Protein AF-A0A920LTJ8-F1 (afdb_monomer)

pLDDT: mean 84.2, std 13.92, range [42.88, 98.25]

Mean predicted aligned error: 10.74 Å

Structure (mmCIF, N/CA/C/O backbone):
data_AF-A0A920LTJ8-F1
#
_entry.id   AF-A0A920LTJ8-F1
#
loop_
_atom_site.group_PDB
_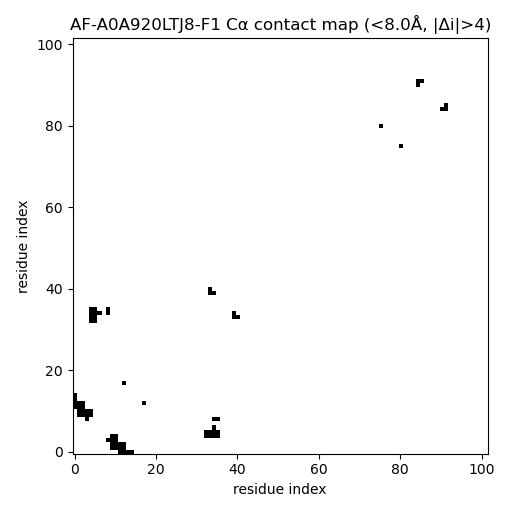atom_site.id
_atom_site.type_symbol
_atom_site.label_atom_id
_atom_site.label_alt_id
_atom_site.label_comp_id
_atom_site.label_asym_id
_atom_site.label_entity_id
_atom_site.label_seq_id
_atom_site.pdbx_PDB_ins_code
_atom_site.Cartn_x
_atom_site.Cartn_y
_atom_site.Cartn_z
_atom_site.occupancy
_atom_site.B_iso_or_equiv
_atom_site.auth_seq_id
_atom_site.auth_comp_id
_atom_site.auth_asym_id
_atom_site.auth_atom_id
_atom_site.pdbx_PDB_model_num
ATOM 1 N N . MET A 1 1 ? -27.591 -1.344 10.767 1.00 86.25 1 MET A N 1
ATOM 2 C CA . MET A 1 1 ? -26.655 -2.462 11.063 1.00 86.25 1 MET A CA 1
ATOM 3 C C . MET A 1 1 ? -25.863 -2.144 12.335 1.00 86.25 1 MET A C 1
ATOM 5 O O . MET A 1 1 ? -25.696 -0.961 12.613 1.00 86.25 1 MET A O 1
ATOM 9 N N . ARG A 1 2 ? -25.408 -3.133 13.130 1.00 89.19 2 ARG A N 1
ATOM 10 C CA . ARG A 1 2 ? -24.63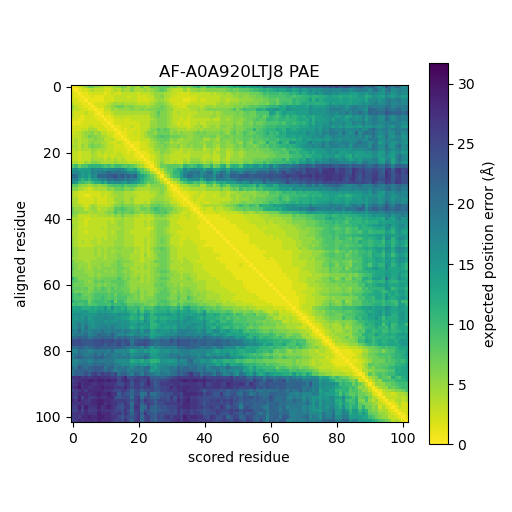5 -2.884 14.374 1.00 89.19 2 ARG A CA 1
ATOM 11 C C . ARG A 1 2 ? -23.248 -3.532 14.346 1.00 89.19 2 ARG A C 1
ATOM 13 O O . ARG A 1 2 ? -23.132 -4.675 13.915 1.00 89.19 2 ARG A O 1
ATOM 20 N N . LEU A 1 3 ? -22.243 -2.824 14.858 1.00 90.69 3 LEU A N 1
ATOM 21 C CA . LEU A 1 3 ? -20.872 -3.301 15.069 1.00 90.69 3 LEU A CA 1
ATOM 22 C C . LEU A 1 3 ? -20.529 -3.293 16.561 1.00 90.69 3 LEU A C 1
ATOM 24 O O . LEU A 1 3 ? -21.020 -2.437 17.300 1.00 90.69 3 LEU A O 1
ATOM 28 N N . ILE A 1 4 ? -19.682 -4.230 16.986 1.00 91.69 4 ILE A N 1
ATOM 29 C CA . ILE A 1 4 ? -19.188 -4.345 18.364 1.00 91.69 4 ILE A CA 1
ATOM 30 C C . ILE A 1 4 ? -17.670 -4.153 18.342 1.00 91.69 4 ILE A C 1
ATOM 32 O O . ILE A 1 4 ? -16.973 -4.818 17.579 1.00 91.69 4 ILE A O 1
ATOM 36 N N . TYR A 1 5 ? -17.182 -3.235 19.169 1.00 92.62 5 TYR A N 1
ATOM 37 C CA . TYR A 1 5 ? -15.765 -2.917 19.337 1.00 92.62 5 TYR A CA 1
ATOM 38 C C . TYR A 1 5 ? -15.216 -3.549 20.625 1.00 92.62 5 TYR A C 1
ATOM 40 O O . TYR A 1 5 ? -15.964 -4.088 21.449 1.00 92.62 5 TYR A O 1
ATOM 48 N N . ALA A 1 6 ? -13.896 -3.479 20.818 1.00 91.44 6 ALA A N 1
ATOM 49 C CA . ALA A 1 6 ? -13.273 -3.926 22.061 1.00 91.44 6 ALA A CA 1
ATOM 50 C C . ALA A 1 6 ? -13.868 -3.195 23.274 1.00 91.44 6 ALA A C 1
ATOM 52 O O . ALA A 1 6 ? -14.039 -1.978 23.248 1.00 91.44 6 ALA A O 1
ATOM 53 N N . GLY A 1 7 ? -14.167 -3.938 24.342 1.00 89.25 7 GLY A N 1
ATOM 54 C CA . GLY A 1 7 ? -14.829 -3.402 25.538 1.00 89.25 7 GLY A CA 1
ATOM 55 C C . GLY A 1 7 ? -16.362 -3.395 25.478 1.00 89.25 7 GLY A C 1
ATOM 56 O O . GLY A 1 7 ? -16.990 -2.971 26.440 1.00 89.25 7 GLY A O 1
ATOM 57 N N . GLY A 1 8 ? -16.970 -3.896 24.394 1.00 91.31 8 GLY A N 1
ATOM 58 C CA . GLY A 1 8 ? -18.429 -4.014 24.265 1.00 91.31 8 GLY A CA 1
ATOM 59 C C . GLY A 1 8 ? -19.123 -2.762 23.718 1.00 91.31 8 GLY A C 1
ATOM 60 O O . GLY A 1 8 ? -20.356 -2.726 23.654 1.00 91.31 8 GLY A O 1
ATOM 61 N N . ASP A 1 9 ? -18.348 -1.762 23.291 1.00 92.88 9 ASP A N 1
ATOM 62 C CA . ASP A 1 9 ? -18.856 -0.549 22.655 1.00 92.88 9 ASP A CA 1
ATOM 63 C C . ASP A 1 9 ? -19.605 -0.897 21.361 1.00 92.88 9 ASP A C 1
ATOM 65 O O . ASP A 1 9 ? -19.181 -1.753 20.578 1.00 92.88 9 ASP A O 1
ATOM 69 N N . ARG A 1 10 ? -20.736 -0.226 21.129 1.00 93.38 10 ARG A N 1
ATOM 70 C CA . ARG A 1 10 ? -21.630 -0.497 19.997 1.00 93.38 10 ARG A CA 1
ATOM 71 C C . ARG A 1 10 ? -21.711 0.711 19.075 1.00 93.38 10 ARG A C 1
ATOM 73 O O . ARG A 1 10 ? -21.991 1.814 19.533 1.00 93.38 10 ARG A O 1
ATOM 80 N N . LEU A 1 11 ? -21.533 0.480 17.776 1.00 91.38 11 LEU A N 1
ATOM 81 C CA . LEU A 1 11 ? -21.707 1.491 16.732 1.00 91.38 11 LEU A CA 1
ATOM 82 C C . LEU A 1 11 ? -22.839 1.077 15.791 1.00 91.38 11 LEU A C 1
ATOM 84 O O . LEU A 1 11 ? -22.851 -0.043 15.273 1.00 91.38 11 LEU A O 1
ATOM 88 N N . TYR A 1 12 ? -23.778 1.989 15.557 1.00 92.00 12 TYR A N 1
ATOM 89 C CA . TYR A 1 12 ? -24.866 1.800 14.604 1.00 92.00 12 TYR A CA 1
ATOM 90 C C . TYR A 1 12 ? -24.524 2.508 13.301 1.00 92.00 12 TYR A C 1
ATOM 92 O O . TYR A 1 12 ? -24.225 3.699 13.301 1.00 92.00 12 TYR A O 1
ATOM 100 N N . ILE A 1 13 ? -24.556 1.758 12.200 1.00 91.00 13 ILE A N 1
ATOM 101 C CA . ILE A 1 13 ? -24.276 2.275 10.860 1.00 91.00 13 ILE A CA 1
ATOM 102 C C . ILE A 1 13 ? -25.576 2.229 10.037 1.00 91.00 13 ILE A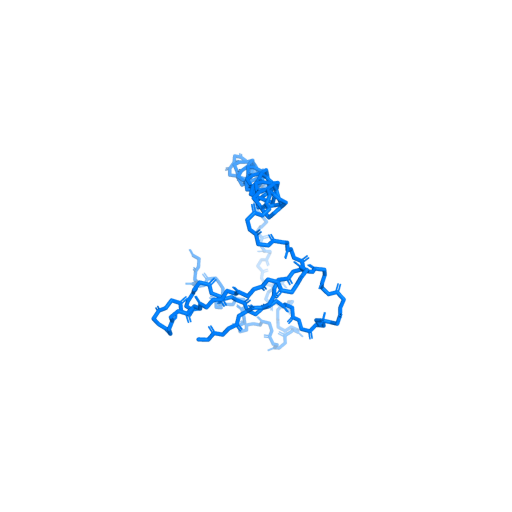 C 1
ATOM 104 O O . ILE A 1 13 ? -26.212 1.158 9.989 1.00 91.00 13 ILE A O 1
ATOM 108 N N . PRO A 1 14 ? -25.988 3.366 9.437 1.00 93.69 14 PRO A N 1
ATOM 109 C CA . PRO A 1 14 ? -27.086 3.429 8.472 1.00 93.69 14 PRO A CA 1
ATOM 110 C C . PRO A 1 14 ? -26.806 2.548 7.250 1.00 93.69 14 PRO A C 1
ATOM 112 O O . PRO A 1 14 ? -25.648 2.335 6.892 1.00 93.69 14 PRO A O 1
ATOM 115 N N . VAL A 1 15 ? -27.846 2.005 6.617 1.00 91.12 15 VAL A N 1
ATOM 116 C CA . VAL A 1 15 ? -27.672 1.074 5.484 1.00 91.12 15 VAL A CA 1
ATOM 117 C C . VAL A 1 15 ? -27.041 1.782 4.284 1.00 91.12 15 VAL A C 1
ATOM 119 O O . VAL A 1 15 ? -26.264 1.183 3.551 1.00 91.12 15 VAL A O 1
ATOM 122 N N . GLU A 1 16 ? -27.292 3.079 4.154 1.00 93.38 16 GLU A N 1
ATOM 123 C CA . GLU A 1 16 ? -26.765 3.950 3.107 1.00 93.38 16 GLU A CA 1
ATOM 124 C C . GLU A 1 16 ? -25.234 4.090 3.185 1.00 93.38 16 GLU A C 1
ATOM 126 O O . GLU A 1 16 ? -24.589 4.406 2.192 1.00 93.38 16 GLU A O 1
ATOM 131 N N . ASN A 1 17 ? -24.635 3.805 4.348 1.00 90.69 17 ASN A N 1
ATOM 132 C CA . ASN A 1 17 ? -23.195 3.926 4.593 1.00 90.69 17 ASN A CA 1
ATOM 133 C C . ASN A 1 17 ? -22.473 2.566 4.586 1.00 90.69 17 ASN A C 1
ATOM 135 O O . ASN A 1 17 ? -21.350 2.458 5.089 1.00 90.69 17 ASN A O 1
ATOM 139 N N . ILE A 1 18 ? -23.107 1.513 4.062 1.00 88.38 18 ILE A N 1
ATOM 140 C CA . ILE A 1 18 ? -22.547 0.155 4.069 1.00 88.38 18 ILE A CA 1
ATOM 141 C C . ILE A 1 18 ? -21.233 0.046 3.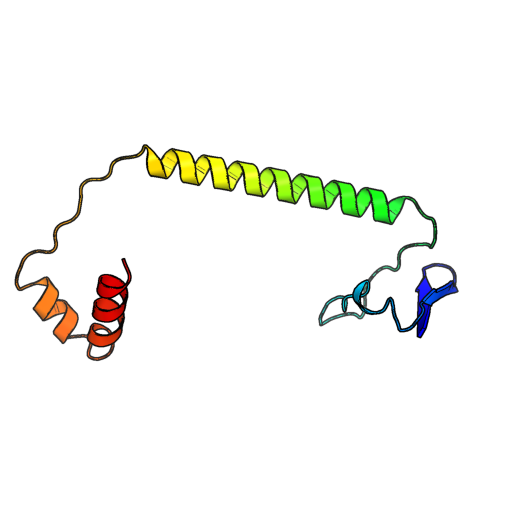283 1.00 88.38 18 ILE A C 1
ATOM 143 O O . ILE A 1 18 ? -20.370 -0.750 3.651 1.00 88.38 18 ILE A O 1
ATOM 147 N N . ASP A 1 19 ? -21.032 0.910 2.288 1.00 90.75 19 ASP A N 1
ATOM 148 C CA . ASP A 1 19 ? -19.838 0.949 1.432 1.00 90.75 19 ASP A CA 1
ATOM 149 C C . ASP A 1 19 ? -18.548 1.303 2.193 1.00 90.75 19 ASP A C 1
ATOM 151 O O . ASP A 1 19 ? -17.441 1.053 1.719 1.00 90.75 19 ASP A O 1
ATOM 155 N N . LEU A 1 20 ? -18.665 1.857 3.406 1.00 87.94 20 LEU A N 1
ATOM 156 C CA . LEU A 1 20 ? -17.523 2.120 4.288 1.00 87.94 20 LEU A CA 1
ATOM 157 C C . LEU A 1 20 ? -16.958 0.844 4.926 1.00 87.94 20 LEU A C 1
ATOM 159 O O . LEU A 1 20 ? -15.911 0.887 5.579 1.00 87.94 20 LEU A O 1
ATOM 163 N N . LEU A 1 21 ? -17.664 -0.277 4.791 1.00 89.44 21 LEU A N 1
ATOM 164 C CA . LEU A 1 21 ? -17.317 -1.539 5.414 1.00 89.44 21 LEU A CA 1
ATOM 165 C C . LEU A 1 21 ? -16.730 -2.492 4.386 1.00 89.44 21 LEU A C 1
ATOM 167 O O . LEU A 1 21 ? -17.198 -2.640 3.264 1.00 89.44 21 LEU A O 1
ATOM 171 N N . SER A 1 22 ? -15.685 -3.189 4.802 1.00 89.31 22 SER A N 1
ATOM 172 C CA . SER A 1 22 ? -15.070 -4.247 4.015 1.00 89.31 22 SER A CA 1
ATOM 173 C C . SER A 1 22 ? -14.872 -5.457 4.908 1.00 89.31 22 SER A C 1
ATOM 175 O O . SER A 1 22 ? -14.484 -5.328 6.072 1.00 89.31 22 SER A O 1
ATOM 177 N N . LYS A 1 23 ? -15.160 -6.645 4.372 1.00 87.56 23 LYS A N 1
ATOM 178 C CA . LYS A 1 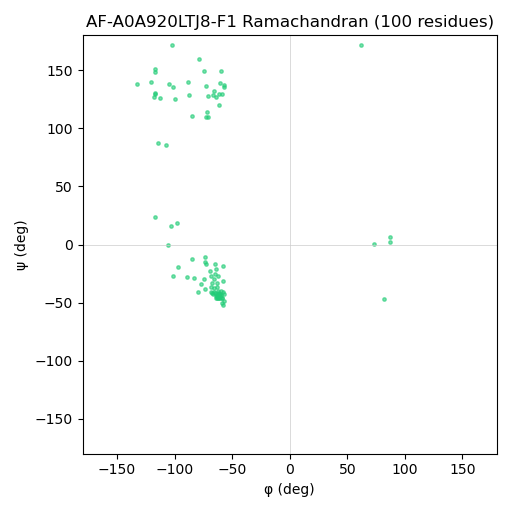23 ? -14.997 -7.894 5.115 1.00 87.56 23 LYS A CA 1
ATOM 179 C C . LYS A 1 23 ? -13.518 -8.103 5.449 1.00 87.56 23 LYS A C 1
ATOM 181 O O . LYS A 1 23 ? -12.666 -8.085 4.564 1.00 87.56 23 LYS A O 1
ATOM 186 N N . TYR A 1 24 ? -13.228 -8.326 6.727 1.00 85.88 24 TYR A N 1
ATOM 187 C CA . TYR A 1 24 ? -11.877 -8.603 7.199 1.00 85.88 24 TYR A CA 1
ATOM 188 C C . TYR A 1 24 ? -11.542 -10.096 7.063 1.00 85.88 24 TYR A C 1
ATOM 190 O O . TYR A 1 24 ? -12.092 -10.909 7.800 1.00 85.88 24 TYR A O 1
ATOM 198 N N . GLY A 1 25 ? -10.631 -10.440 6.142 1.00 81.00 25 GLY A N 1
ATOM 199 C CA . GLY A 1 25 ? -10.021 -11.774 6.007 1.00 81.00 25 GLY A CA 1
ATOM 200 C C . GLY A 1 25 ? -10.975 -12.945 5.697 1.00 81.00 25 GLY A C 1
ATOM 201 O O . GLY A 1 25 ? -12.199 -12.815 5.701 1.00 81.00 25 GLY A O 1
ATOM 202 N N . GLN A 1 26 ? -10.401 -14.121 5.405 1.00 67.38 26 GLN A N 1
ATOM 203 C CA . GLN A 1 26 ? -11.145 -15.391 5.284 1.00 67.38 26 GLN A CA 1
ATOM 204 C C . GLN A 1 26 ? -11.013 -16.289 6.533 1.00 67.38 26 GLN A C 1
ATOM 206 O O . GLN A 1 26 ? -11.946 -17.023 6.840 1.00 67.38 26 GLN A O 1
ATOM 211 N N . GLN A 1 27 ? -9.915 -16.186 7.295 1.00 61.41 27 GLN A N 1
ATOM 212 C CA . GLN A 1 27 ? -9.704 -16.855 8.589 1.00 61.41 27 GLN A CA 1
ATOM 213 C C . GLN A 1 27 ? -9.800 -15.816 9.711 1.00 61.41 27 GLN A C 1
ATOM 215 O O . GLN A 1 27 ? -8.816 -15.193 10.095 1.00 61.41 27 GLN A O 1
ATOM 220 N N . ALA A 1 28 ? -11.021 -15.546 10.164 1.00 59.22 28 ALA A N 1
ATOM 221 C CA . ALA A 1 28 ? -11.332 -14.398 11.017 1.00 59.22 28 ALA A CA 1
ATOM 222 C C . ALA A 1 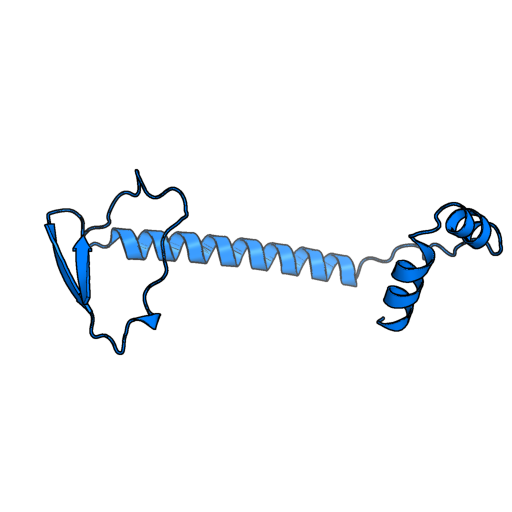28 ? -11.401 -14.718 12.525 1.00 59.22 28 ALA A C 1
ATOM 224 O O . ALA A 1 28 ? -12.001 -13.945 13.266 1.00 59.22 28 ALA A O 1
ATOM 225 N N . SER A 1 29 ? -10.844 -15.841 12.997 1.00 63.25 29 SER A N 1
ATOM 226 C CA . SER A 1 29 ? -11.043 -16.265 14.395 1.00 63.25 29 SER A CA 1
ATOM 227 C C . SER A 1 29 ? -10.256 -15.443 15.424 1.00 63.25 29 SER A C 1
ATOM 229 O O . SER A 1 29 ? -10.770 -15.247 16.518 1.00 63.25 29 SER A O 1
ATOM 231 N N . ASP A 1 30 ? -9.089 -14.888 15.069 1.00 68.81 30 ASP A N 1
ATOM 232 C CA . ASP A 1 30 ? -8.183 -14.219 16.031 1.00 68.81 30 ASP A CA 1
ATOM 233 C C . ASP A 1 30 ? -7.972 -12.715 15.769 1.00 68.81 30 ASP A C 1
ATOM 235 O O . ASP A 1 30 ? -6.962 -12.121 16.154 1.00 68.81 30 ASP A O 1
ATOM 239 N N . ALA A 1 31 ? -8.914 -12.054 15.092 1.00 77.75 31 ALA A N 1
ATOM 240 C CA . ALA A 1 31 ? -8.798 -10.623 14.825 1.00 77.75 31 ALA A CA 1
ATOM 241 C C . ALA A 1 31 ? -8.998 -9.801 16.113 1.00 77.75 31 ALA A C 1
ATOM 243 O O . ALA A 1 31 ? -10.111 -9.681 16.625 1.00 77.75 31 ALA A O 1
ATOM 244 N N . ALA A 1 32 ? -7.925 -9.187 16.616 1.00 84.00 32 ALA A N 1
ATOM 245 C CA . ALA A 1 32 ? -8.010 -8.248 17.731 1.00 84.00 32 ALA A CA 1
ATOM 246 C C . ALA A 1 32 ? -8.885 -7.037 17.357 1.00 84.00 32 ALA A C 1
ATOM 248 O O . ALA A 1 32 ? -8.579 -6.299 16.415 1.00 84.00 32 ALA A O 1
ATOM 249 N N . LEU A 1 33 ? -9.966 -6.829 18.112 1.00 88.69 33 LEU A N 1
ATOM 250 C CA . LEU A 1 33 ? -10.862 -5.690 17.929 1.00 88.69 33 LEU A CA 1
ATOM 251 C C . LEU A 1 33 ? -10.191 -4.400 18.420 1.00 88.69 33 LEU A C 1
ATOM 253 O O . LEU A 1 33 ? -9.590 -4.365 19.492 1.00 88.69 33 LEU A O 1
ATOM 257 N N . ASP A 1 34 ? -10.322 -3.324 17.647 1.00 89.62 34 ASP A N 1
ATOM 258 C CA . ASP A 1 34 ? -9.918 -1.986 18.082 1.00 89.62 34 ASP A CA 1
ATOM 259 C C . ASP A 1 34 ? -11.001 -1.381 19.013 1.00 89.62 34 ASP A C 1
ATOM 261 O O . ASP A 1 34 ? -12.158 -1.815 19.017 1.00 89.62 34 ASP A O 1
ATOM 265 N N . ARG A 1 35 ? -10.637 -0.381 19.829 1.00 91.38 35 ARG A N 1
ATOM 266 C CA . ARG A 1 35 ? -11.567 0.345 20.719 1.00 91.38 35 ARG A CA 1
ATOM 267 C C . ARG A 1 35 ? -12.195 1.538 19.996 1.00 91.38 35 ARG A C 1
ATOM 269 O O . ARG A 1 35 ? -11.497 2.260 19.279 1.00 91.38 35 ARG A O 1
ATOM 276 N N . LEU A 1 36 ? -13.488 1.781 20.214 1.00 91.38 36 LEU A N 1
ATOM 277 C CA . LEU A 1 36 ? -14.182 2.919 19.610 1.00 91.38 36 LEU A CA 1
ATOM 278 C C . LEU A 1 36 ? -13.616 4.244 20.155 1.00 91.38 36 LEU A C 1
ATOM 280 O O . LEU A 1 36 ? -13.414 4.397 21.357 1.00 91.38 36 LEU A O 1
ATOM 284 N N . GLY A 1 37 ? -13.304 5.189 19.263 1.00 87.75 37 GLY A N 1
ATOM 285 C CA . GLY A 1 37 ? -12.687 6.474 19.628 1.00 87.75 37 GLY A CA 1
ATOM 286 C C . GLY A 1 37 ? -11.203 6.402 20.021 1.00 87.75 37 GLY A C 1
ATOM 287 O O . GLY A 1 37 ? -10.604 7.429 20.326 1.00 87.75 37 GLY A O 1
ATOM 288 N N . GLY A 1 38 ? -10.580 5.218 19.996 1.00 86.94 38 GLY A N 1
ATOM 289 C CA . GLY A 1 38 ? -9.157 5.062 20.292 1.00 86.94 38 GLY A CA 1
ATOM 290 C C . GLY A 1 38 ? -8.241 5.557 19.164 1.00 86.94 38 GLY A C 1
ATOM 291 O O . GLY A 1 38 ? -8.553 5.443 17.979 1.00 86.94 38 GLY A O 1
ATOM 292 N N . ALA A 1 39 ? -7.046 6.036 19.523 1.00 91.88 39 ALA A N 1
ATOM 293 C CA . ALA A 1 39 ? -6.038 6.490 18.555 1.00 91.88 39 ALA A CA 1
ATOM 294 C C . ALA A 1 39 ? -5.332 5.342 17.801 1.00 91.88 39 ALA A C 1
ATOM 296 O O . ALA A 1 39 ? -4.701 5.572 16.766 1.00 91.88 39 ALA A O 1
ATOM 297 N N . ALA A 1 40 ? -5.448 4.100 18.291 1.00 90.06 40 ALA A N 1
ATOM 298 C CA . ALA A 1 40 ? -4.740 2.934 17.758 1.00 90.06 40 ALA A CA 1
ATOM 299 C C . ALA A 1 40 ? -5.024 2.688 16.267 1.00 90.06 40 ALA A C 1
ATOM 301 O O . ALA A 1 40 ? -4.098 2.448 15.489 1.00 90.06 40 ALA A O 1
ATOM 302 N N . TRP A 1 41 ? -6.286 2.816 15.845 1.00 90.25 41 TRP A N 1
ATOM 303 C CA . TRP A 1 41 ? -6.673 2.644 14.444 1.00 90.25 41 TRP A CA 1
ATOM 304 C C . TRP A 1 41 ? -6.048 3.708 13.536 1.00 90.25 41 TRP A C 1
ATOM 306 O O . TRP A 1 41 ? -5.501 3.382 12.481 1.00 90.25 41 TRP A O 1
ATOM 316 N N . GLN A 1 42 ? -6.066 4.974 13.961 1.00 91.56 42 GLN A N 1
ATOM 317 C CA . GLN A 1 42 ? -5.492 6.070 13.178 1.00 91.56 42 GLN A CA 1
ATOM 318 C C . GLN A 1 42 ? -3.975 5.918 13.039 1.00 91.56 42 GLN A C 1
ATOM 320 O O . GLN A 1 42 ? -3.444 6.057 11.937 1.00 91.56 42 GLN A O 1
ATOM 325 N N . ALA A 1 43 ? -3.284 5.533 14.116 1.00 94.00 43 ALA A N 1
ATOM 326 C CA . ALA A 1 43 ? -1.854 5.239 14.078 1.00 94.00 43 ALA A CA 1
ATOM 327 C C . ALA A 1 43 ? -1.531 4.052 13.149 1.00 94.00 43 ALA A C 1
ATOM 329 O O . ALA A 1 43 ? -0.623 4.136 12.316 1.00 94.00 43 ALA A O 1
ATOM 330 N N . LYS A 1 44 ? -2.310 2.962 13.227 1.00 92.00 44 LYS A N 1
ATOM 331 C CA . LYS A 1 44 ? -2.180 1.784 12.351 1.00 92.00 44 LYS A CA 1
ATOM 332 C C . LYS A 1 44 ? -2.362 2.172 10.878 1.00 92.00 44 LYS A C 1
ATOM 334 O O . LYS A 1 44 ? -1.530 1.803 10.047 1.00 92.00 44 LYS A O 1
ATOM 339 N N . LYS A 1 45 ? -3.391 2.969 10.568 1.00 92.94 45 LYS A N 1
ATOM 340 C CA . LYS A 1 45 ? -3.675 3.489 9.222 1.00 92.94 45 LYS A CA 1
ATOM 341 C C . LYS A 1 45 ? -2.543 4.376 8.702 1.00 92.94 45 LYS A C 1
ATOM 343 O O . LYS A 1 45 ? -2.100 4.183 7.572 1.00 92.94 45 LYS A O 1
ATOM 348 N N . ALA A 1 46 ? -2.044 5.303 9.520 1.00 96.69 46 ALA A N 1
ATOM 349 C CA . ALA A 1 46 ? -0.938 6.187 9.154 1.00 96.69 46 ALA A CA 1
ATOM 350 C C . ALA A 1 46 ? 0.340 5.397 8.834 1.00 96.69 46 ALA A C 1
ATOM 352 O O . ALA A 1 46 ? 0.944 5.606 7.782 1.00 96.69 46 ALA A O 1
ATOM 353 N N . ARG A 1 47 ? 0.695 4.422 9.682 1.00 96.94 47 ARG A N 1
ATOM 354 C CA . ARG A 1 47 ? 1.857 3.548 9.471 1.00 96.94 47 ARG A CA 1
ATOM 355 C C . ARG A 1 47 ? 1.763 2.770 8.158 1.00 96.94 47 ARG A C 1
ATOM 357 O O . ARG A 1 47 ? 2.734 2.703 7.412 1.00 96.94 47 ARG A O 1
ATOM 364 N N . ILE A 1 48 ? 0.603 2.175 7.873 1.00 95.81 48 ILE A N 1
ATOM 365 C CA . ILE A 1 48 ? 0.397 1.407 6.635 1.00 95.81 48 ILE A CA 1
ATOM 366 C C . ILE A 1 48 ? 0.449 2.330 5.413 1.00 95.81 48 ILE A C 1
ATOM 368 O O . ILE A 1 48 ? 1.099 1.992 4.429 1.00 95.81 48 ILE A O 1
ATOM 372 N N . LYS A 1 49 ? -0.169 3.516 5.483 1.00 97.19 49 LYS A N 1
ATOM 373 C CA . LYS A 1 49 ? -0.111 4.505 4.398 1.00 97.19 49 LYS A CA 1
ATOM 374 C C . LYS A 1 49 ? 1.327 4.941 4.096 1.00 97.19 49 LYS A C 1
ATOM 376 O O . LYS A 1 49 ? 1.671 5.070 2.925 1.00 97.19 49 LYS A O 1
ATOM 381 N N . GLY A 1 50 ? 2.156 5.123 5.127 1.00 97.94 50 GLY A N 1
ATOM 382 C CA . GLY A 1 50 ? 3.589 5.397 4.975 1.00 97.94 50 GLY A CA 1
ATOM 383 C C . GLY A 1 50 ? 4.303 4.296 4.190 1.00 97.94 50 GLY A C 1
ATOM 384 O O . GLY A 1 50 ? 4.882 4.575 3.147 1.00 97.94 50 GLY A O 1
ATOM 385 N N . LYS A 1 51 ? 4.135 3.034 4.605 1.00 97.69 51 LYS A N 1
ATOM 386 C CA . LYS A 1 51 ? 4.717 1.875 3.905 1.00 97.69 51 LYS A CA 1
ATOM 387 C C . LYS A 1 51 ? 4.276 1.763 2.446 1.00 97.69 51 LYS A C 1
ATOM 389 O O . LYS A 1 51 ? 5.081 1.447 1.580 1.00 97.69 51 LYS A O 1
ATOM 394 N N . ILE A 1 52 ? 2.997 2.015 2.159 1.00 97.38 52 ILE A N 1
ATOM 395 C CA . ILE A 1 52 ? 2.486 2.009 0.779 1.00 97.38 52 ILE A CA 1
ATOM 396 C C . ILE A 1 52 ? 3.192 3.077 -0.058 1.00 97.38 52 ILE A C 1
ATOM 398 O O . ILE A 1 52 ? 3.569 2.806 -1.194 1.00 97.38 52 ILE A O 1
ATOM 402 N N . LYS A 1 53 ? 3.389 4.273 0.505 1.00 98.00 53 LYS A N 1
ATOM 403 C CA . LYS A 1 53 ? 4.096 5.357 -0.176 1.00 98.00 53 LYS A CA 1
ATOM 404 C C . LYS A 1 53 ? 5.558 4.992 -0.447 1.00 98.00 53 LYS A C 1
ATOM 406 O O . LYS A 1 53 ? 6.006 5.162 -1.570 1.00 98.00 53 LYS A O 1
ATOM 411 N N . GLU A 1 54 ? 6.256 4.435 0.540 1.00 98.19 54 GLU A N 1
ATOM 412 C CA . GLU A 1 54 ? 7.642 3.968 0.386 1.00 98.19 54 GLU A CA 1
ATOM 413 C C . GLU A 1 54 ? 7.768 2.932 -0.741 1.00 98.19 54 GLU A C 1
ATOM 415 O O . GLU A 1 54 ? 8.593 3.096 -1.637 1.00 98.19 54 GLU A O 1
ATOM 420 N N . MET A 1 55 ? 6.893 1.919 -0.762 1.00 97.94 55 MET A N 1
ATOM 421 C CA . MET A 1 55 ? 6.873 0.916 -1.834 1.00 97.94 55 MET A CA 1
ATOM 422 C C . MET A 1 55 ? 6.587 1.540 -3.206 1.00 97.94 55 MET A C 1
ATOM 424 O O . MET A 1 55 ? 7.224 1.185 -4.195 1.00 97.94 55 MET A O 1
ATOM 428 N N . ALA A 1 56 ? 5.639 2.477 -3.286 1.00 98.19 56 ALA A N 1
ATOM 429 C CA . ALA A 1 56 ? 5.343 3.178 -4.532 1.00 98.19 56 ALA A CA 1
ATOM 430 C C . ALA A 1 56 ? 6.555 3.983 -5.029 1.00 98.19 56 ALA A C 1
ATOM 432 O O . ALA A 1 56 ? 6.891 3.912 -6.212 1.00 98.19 56 ALA A O 1
ATOM 433 N N . ASP A 1 57 ? 7.250 4.685 -4.132 1.00 98.25 57 ASP A N 1
ATOM 434 C CA . ASP A 1 57 ? 8.454 5.451 -4.459 1.00 98.25 57 ASP A CA 1
ATOM 435 C C . ASP A 1 57 ? 9.580 4.536 -4.976 1.00 98.25 57 ASP A C 1
ATOM 437 O O . ASP A 1 57 ? 10.273 4.876 -5.939 1.00 98.25 57 ASP A O 1
ATOM 441 N N . GLU A 1 58 ? 9.758 3.352 -4.384 1.00 97.94 58 GLU A N 1
ATOM 442 C CA . GLU A 1 58 ? 10.714 2.348 -4.866 1.00 97.94 58 GLU A CA 1
ATOM 443 C C . GLU A 1 58 ? 10.363 1.830 -6.264 1.00 97.94 58 GLU A C 1
ATOM 445 O O . GLU A 1 58 ? 11.235 1.763 -7.137 1.00 97.94 58 GLU A O 1
ATOM 450 N N . LEU A 1 59 ? 9.0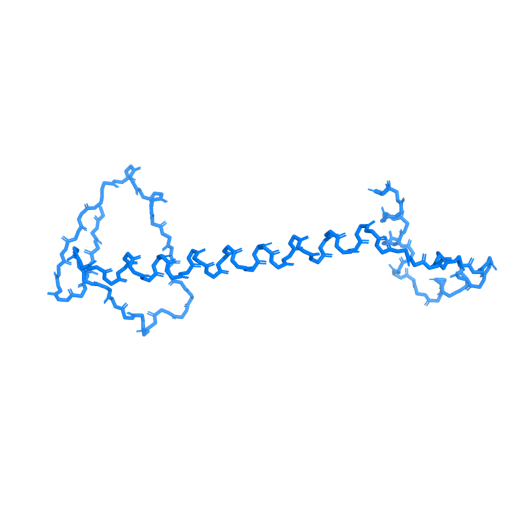88 1.523 -6.516 1.00 98.06 59 LEU A N 1
ATOM 451 C CA . LEU A 1 59 ? 8.626 1.077 -7.831 1.00 98.06 59 LEU A CA 1
ATOM 452 C C . LEU A 1 59 ? 8.847 2.147 -8.906 1.00 98.06 59 LEU A C 1
ATOM 454 O O . LEU A 1 59 ? 9.320 1.824 -9.998 1.00 98.06 59 LEU A O 1
ATOM 458 N N . ILE A 1 60 ? 8.580 3.418 -8.590 1.00 97.50 60 ILE A N 1
ATOM 459 C CA . ILE A 1 60 ? 8.839 4.547 -9.495 1.00 97.50 60 ILE A CA 1
ATOM 460 C C . ILE A 1 60 ? 10.334 4.646 -9.812 1.00 97.50 60 ILE A C 1
ATOM 462 O O . ILE A 1 60 ? 10.708 4.770 -10.980 1.00 97.50 60 ILE A O 1
ATOM 466 N N . LYS A 1 61 ? 11.209 4.532 -8.804 1.00 97.56 61 LYS A N 1
ATOM 467 C CA . LYS A 1 61 ? 12.668 4.549 -9.010 1.00 97.56 61 LYS A CA 1
ATOM 468 C C . LYS A 1 61 ? 13.130 3.409 -9.917 1.00 97.56 61 LYS A C 1
ATOM 470 O O . LYS A 1 61 ? 13.954 3.631 -10.805 1.00 97.56 61 LYS A O 1
ATOM 475 N N . ILE A 1 62 ? 12.598 2.200 -9.726 1.00 97.56 62 ILE A N 1
ATOM 476 C CA . ILE A 1 62 ? 12.913 1.045 -10.579 1.00 97.56 62 ILE A CA 1
ATOM 477 C C . ILE A 1 62 ? 12.448 1.294 -12.017 1.00 97.56 62 ILE A C 1
ATOM 479 O O . ILE A 1 62 ? 13.214 1.049 -12.950 1.00 97.56 62 ILE A O 1
ATOM 483 N N . ALA A 1 63 ? 11.227 1.797 -12.210 1.00 96.12 63 ALA A N 1
ATOM 484 C CA . ALA A 1 63 ? 10.691 2.107 -13.533 1.00 96.12 63 ALA A CA 1
ATOM 485 C C . ALA A 1 63 ? 11.531 3.177 -14.252 1.00 96.12 63 ALA A C 1
ATOM 487 O O . ALA A 1 63 ? 11.932 2.968 -15.396 1.00 96.12 63 ALA A O 1
ATOM 488 N N . ALA A 1 64 ? 11.893 4.260 -13.558 1.00 96.75 64 ALA A N 1
ATOM 489 C CA . ALA A 1 64 ? 12.759 5.307 -14.096 1.00 96.75 64 ALA A CA 1
ATOM 490 C C . ALA A 1 64 ? 14.141 4.761 -14.488 1.00 96.75 64 ALA A C 1
ATOM 492 O O . ALA A 1 64 ? 14.633 5.025 -15.586 1.00 96.75 64 ALA A O 1
ATOM 493 N N . LYS A 1 65 ? 14.749 3.924 -13.632 1.00 96.38 65 LYS A N 1
ATOM 494 C CA . LYS A 1 65 ? 16.019 3.256 -13.946 1.00 96.38 65 LYS A CA 1
ATOM 495 C C . LYS A 1 65 ? 15.892 2.388 -15.198 1.00 96.38 65 LYS A C 1
ATOM 497 O O . LYS A 1 65 ? 16.775 2.436 -16.051 1.00 96.38 65 LYS A O 1
ATOM 502 N N . ARG A 1 66 ? 14.804 1.622 -15.333 1.00 95.69 66 ARG A N 1
ATOM 503 C CA . ARG A 1 66 ? 14.539 0.783 -16.515 1.00 95.69 66 ARG A CA 1
ATOM 504 C C . ARG A 1 66 ? 14.365 1.607 -17.787 1.00 95.69 66 ARG A C 1
ATOM 506 O O . ARG A 1 66 ? 14.844 1.180 -18.824 1.00 95.69 66 ARG A O 1
ATOM 513 N N . GLN A 1 67 ? 13.741 2.779 -17.703 1.00 93.81 67 GLN A N 1
ATOM 514 C CA . GLN A 1 67 ? 13.502 3.639 -18.864 1.00 93.81 67 GLN A CA 1
ATOM 515 C C . GLN A 1 67 ? 14.792 4.235 -19.453 1.00 93.81 67 GLN A C 1
ATOM 517 O O . GLN A 1 67 ? 14.880 4.438 -20.660 1.00 93.81 67 GLN A O 1
ATOM 522 N N . ILE A 1 68 ? 15.791 4.515 -18.611 1.00 94.62 68 ILE A N 1
ATOM 523 C CA . ILE A 1 68 ? 17.084 5.085 -19.034 1.00 94.62 68 ILE A CA 1
ATOM 524 C C . ILE A 1 68 ? 18.083 3.975 -19.397 1.00 94.62 68 ILE A C 1
ATOM 526 O O . ILE A 1 68 ? 18.983 4.176 -20.216 1.00 94.62 68 ILE A O 1
ATOM 530 N N . SER A 1 69 ? 17.936 2.798 -18.784 1.00 91.38 69 SER A N 1
ATOM 531 C CA . SER A 1 69 ? 18.801 1.648 -19.044 1.00 91.38 69 SER A CA 1
ATOM 532 C C . SER A 1 69 ? 18.588 1.139 -20.466 1.00 91.38 69 SER A C 1
ATOM 534 O O . SER A 1 69 ? 17.465 0.850 -20.870 1.00 91.38 69 SER A O 1
ATOM 536 N N . LYS A 1 70 ? 19.679 0.981 -21.214 1.00 90.00 70 LYS A N 1
ATOM 537 C CA . LYS A 1 70 ? 19.664 0.336 -22.528 1.00 90.00 70 LYS A CA 1
ATOM 538 C C . LYS A 1 70 ? 20.184 -1.088 -22.383 1.00 90.00 70 LYS A C 1
ATOM 540 O O . LYS A 1 70 ? 21.185 -1.309 -21.707 1.00 90.00 70 LYS A O 1
ATOM 545 N N . ALA A 1 71 ? 19.505 -2.029 -23.019 1.00 88.00 71 ALA A N 1
ATOM 546 C CA . ALA A 1 71 ? 19.972 -3.395 -23.196 1.00 88.00 71 ALA A CA 1
ATOM 547 C C . ALA A 1 71 ? 20.143 -3.654 -24.691 1.00 88.00 71 ALA A C 1
ATOM 549 O O . ALA A 1 71 ? 19.457 -3.038 -25.512 1.00 88.00 71 ALA A O 1
ATOM 550 N N . GLU A 1 72 ? 21.063 -4.548 -25.039 1.00 88.81 72 GLU A N 1
ATOM 551 C CA . GLU A 1 72 ? 21.163 -5.031 -26.408 1.00 88.81 72 GLU A CA 1
ATOM 552 C C . GLU A 1 72 ? 19.855 -5.733 -26.782 1.00 88.81 72 GLU A C 1
ATOM 554 O O . GLU A 1 72 ? 19.333 -6.562 -26.028 1.00 88.81 72 GLU A O 1
ATOM 559 N N . LYS A 1 73 ? 19.288 -5.350 -27.927 1.00 85.06 73 LYS A N 1
ATOM 560 C CA . LYS A 1 73 ? 18.081 -5.988 -28.433 1.00 85.06 73 LYS A CA 1
ATOM 561 C C . LYS A 1 73 ? 18.473 -7.375 -28.930 1.00 85.06 73 LYS A C 1
ATOM 563 O O . LYS A 1 73 ? 19.224 -7.499 -29.890 1.00 85.06 73 LYS A O 1
ATOM 568 N N . LEU A 1 74 ? 17.962 -8.406 -28.264 1.00 86.50 74 LEU A N 1
ATOM 569 C CA . LEU A 1 74 ? 18.120 -9.776 -28.729 1.00 86.50 74 LEU A CA 1
ATOM 570 C C . LEU A 1 74 ? 17.226 -9.974 -29.953 1.00 86.50 74 LEU A C 1
ATOM 572 O O . LEU A 1 74 ? 16.001 -9.980 -29.837 1.00 86.50 74 LEU A O 1
ATOM 576 N N . GLU A 1 75 ? 17.848 -10.116 -31.117 1.00 82.12 75 GLU A N 1
ATOM 577 C CA . GLU A 1 75 ? 17.165 -10.526 -32.339 1.00 82.12 75 GLU A CA 1
ATOM 578 C C . GLU A 1 75 ? 17.142 -12.054 -32.404 1.00 82.12 75 GLU A C 1
ATOM 580 O O . GLU A 1 75 ? 18.166 -12.721 -32.231 1.00 82.12 75 GLU A O 1
ATOM 585 N N . ALA A 1 76 ? 15.958 -12.621 -32.627 1.00 81.50 76 ALA A N 1
ATOM 586 C CA . ALA A 1 76 ? 15.819 -14.058 -32.795 1.00 81.50 76 ALA A CA 1
ATOM 587 C C . ALA A 1 76 ? 16.434 -14.477 -34.145 1.00 81.50 76 ALA A C 1
ATOM 589 O O . ALA A 1 76 ? 16.063 -13.910 -35.176 1.00 81.50 76 ALA A O 1
ATOM 590 N N . PRO A 1 77 ? 17.339 -15.473 -34.182 1.00 81.69 77 PRO A N 1
ATOM 591 C CA . PRO A 1 77 ? 17.845 -16.003 -35.441 1.00 81.69 77 PRO A CA 1
ATOM 592 C C . PRO A 1 77 ? 16.701 -16.557 -36.297 1.00 81.69 77 PRO A C 1
ATOM 594 O O . PRO A 1 77 ? 15.891 -17.360 -35.819 1.00 81.69 77 PRO A O 1
ATOM 597 N N . ALA A 1 78 ? 16.651 -16.139 -37.564 1.00 78.50 78 ALA A N 1
ATOM 598 C CA . ALA A 1 78 ? 15.635 -16.581 -38.515 1.00 78.50 78 ALA A CA 1
ATOM 599 C C . ALA A 1 78 ? 15.632 -18.118 -38.657 1.00 78.50 78 ALA A C 1
ATOM 601 O O . ALA A 1 78 ? 16.688 -18.748 -38.723 1.00 78.50 78 ALA A O 1
ATOM 602 N N . GLY A 1 79 ? 14.443 -18.728 -38.688 1.00 79.25 79 GLY A N 1
ATOM 603 C CA . GLY A 1 79 ? 14.247 -20.174 -38.856 1.00 79.25 79 GLY A CA 1
ATOM 604 C C . GLY A 1 79 ? 14.399 -21.003 -37.574 1.00 79.25 79 GLY A C 1
ATOM 605 O O . GLY A 1 79 ? 13.523 -21.806 -37.262 1.00 79.25 79 GLY A O 1
ATOM 606 N N . ILE A 1 80 ? 15.449 -20.778 -36.774 1.00 83.31 80 ILE A N 1
ATOM 607 C CA . ILE A 1 80 ? 15.703 -21.562 -35.544 1.00 83.31 80 ILE A CA 1
ATOM 608 C C . ILE A 1 80 ? 14.614 -21.314 -34.494 1.00 83.31 80 ILE A C 1
ATOM 610 O O . ILE A 1 80 ? 14.146 -22.241 -33.828 1.00 83.31 80 ILE A O 1
ATOM 614 N N . PHE A 1 81 ? 14.187 -20.059 -34.350 1.00 80.44 81 PHE A N 1
ATOM 615 C CA . PHE A 1 81 ? 13.118 -19.709 -33.419 1.00 80.44 81 PHE A CA 1
ATOM 616 C C . PHE A 1 81 ? 11.770 -20.322 -33.835 1.00 80.44 81 PHE A C 1
ATOM 618 O O . PHE A 1 81 ? 11.027 -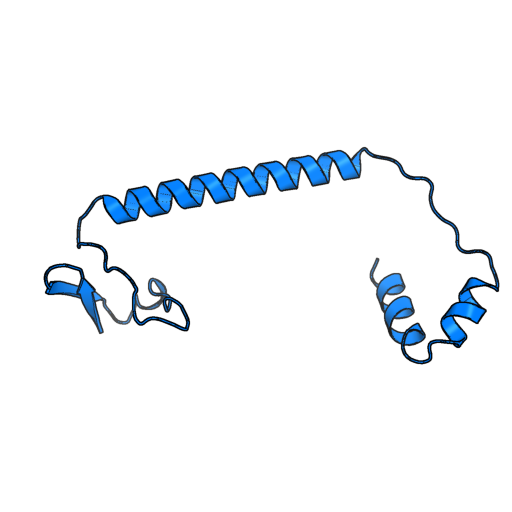20.820 -32.988 1.00 80.44 81 PHE A O 1
ATOM 625 N N . ASP A 1 82 ? 11.488 -20.382 -35.139 1.00 79.06 82 ASP A N 1
ATOM 626 C CA . ASP A 1 82 ? 10.260 -20.975 -35.676 1.00 79.06 82 ASP A CA 1
ATOM 627 C C . ASP A 1 82 ? 10.209 -22.494 -35.476 1.00 79.06 82 ASP A C 1
ATOM 629 O O . ASP A 1 82 ? 9.161 -23.034 -35.100 1.00 79.06 82 ASP A O 1
ATOM 633 N N . GLU A 1 83 ? 11.341 -23.179 -35.674 1.00 80.81 83 GLU A N 1
ATOM 634 C CA . GLU A 1 83 ? 11.497 -24.608 -35.380 1.00 80.81 83 GLU A CA 1
ATOM 635 C C . GLU A 1 83 ? 11.328 -24.900 -33.887 1.00 80.81 83 GLU A C 1
ATOM 637 O O . GLU A 1 83 ? 10.620 -25.839 -33.506 1.00 80.81 83 GLU A O 1
ATOM 642 N N . PHE A 1 84 ? 11.922 -24.069 -33.027 1.00 82.31 84 PHE A N 1
ATOM 643 C CA . PHE A 1 84 ? 11.744 -24.163 -31.582 1.00 82.31 84 PHE A CA 1
ATOM 644 C C . PHE A 1 84 ? 10.266 -24.012 -31.197 1.00 82.31 84 PHE A C 1
ATOM 646 O O . PHE A 1 84 ? 9.719 -24.873 -30.508 1.00 82.31 84 PHE A O 1
ATOM 653 N N . CYS A 1 85 ? 9.580 -22.978 -31.694 1.00 80.00 85 CYS A N 1
ATOM 654 C CA . CYS A 1 85 ? 8.159 -22.760 -31.427 1.00 80.00 85 CYS A CA 1
ATOM 655 C C . CYS A 1 85 ? 7.266 -23.881 -31.982 1.00 80.00 85 CYS A C 1
ATOM 657 O O . CYS A 1 85 ? 6.249 -24.204 -31.370 1.00 80.00 85 CYS A O 1
ATOM 659 N N . ALA A 1 86 ? 7.622 -24.496 -33.115 1.00 81.44 86 ALA A N 1
ATOM 660 C CA . ALA A 1 86 ? 6.876 -25.616 -33.692 1.00 81.44 86 ALA A CA 1
ATOM 661 C C . ALA A 1 86 ? 6.889 -26.873 -32.803 1.00 81.44 86 ALA A C 1
ATOM 663 O O . ALA A 1 86 ? 5.938 -27.652 -32.843 1.00 81.44 86 ALA A O 1
ATOM 664 N N . ARG A 1 87 ? 7.910 -27.047 -31.952 1.00 81.50 87 ARG A N 1
ATOM 665 C CA . ARG A 1 87 ? 7.966 -28.142 -30.967 1.00 81.50 87 ARG A CA 1
ATOM 666 C C . ARG A 1 87 ? 6.995 -27.960 -29.798 1.00 81.50 87 ARG A C 1
ATOM 668 O O . ARG A 1 87 ? 6.682 -28.932 -29.115 1.00 81.50 87 ARG A O 1
ATOM 675 N N . PHE A 1 88 ? 6.476 -26.750 -29.589 1.00 79.12 88 PHE A N 1
ATOM 676 C CA . PHE A 1 88 ? 5.515 -26.441 -28.533 1.00 79.12 88 PHE A CA 1
ATOM 677 C C . PHE A 1 88 ? 4.159 -26.051 -29.128 1.00 79.12 88 PHE A C 1
ATOM 679 O O . PHE A 1 88 ? 3.840 -24.877 -29.316 1.00 79.12 88 PHE A O 1
ATOM 686 N N . ASN A 1 89 ? 3.320 -27.059 -29.372 1.00 66.75 89 ASN A N 1
ATOM 687 C CA . ASN A 1 89 ? 2.039 -26.929 -30.079 1.00 66.75 8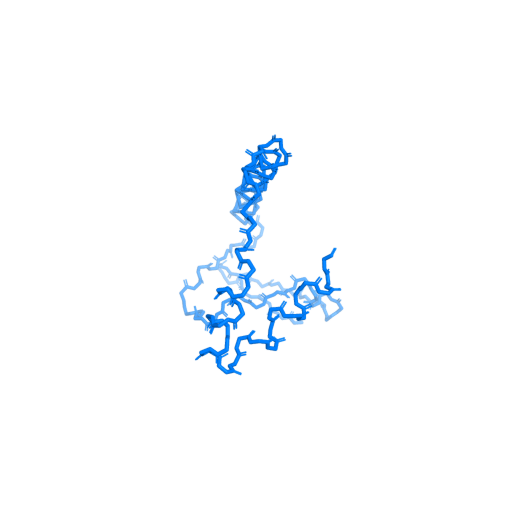9 ASN A CA 1
ATOM 688 C C . ASN A 1 89 ? 1.036 -25.928 -29.445 1.00 66.75 89 ASN A C 1
ATOM 690 O O . ASN A 1 89 ? 0.108 -25.475 -30.109 1.00 66.75 89 ASN A O 1
ATOM 694 N N . LEU A 1 90 ? 1.219 -25.557 -28.171 1.00 61.78 90 LEU A N 1
ATOM 695 C CA . LEU A 1 90 ? 0.359 -24.621 -27.429 1.00 61.78 90 LEU A CA 1
ATOM 696 C C . LEU A 1 90 ? 0.896 -23.172 -27.391 1.00 61.78 90 LEU A C 1
ATOM 698 O O . LEU A 1 90 ? 0.123 -22.243 -27.166 1.00 61.78 90 LEU A O 1
ATOM 702 N N . LEU A 1 91 ? 2.194 -22.950 -27.640 1.00 57.84 91 LEU A N 1
ATOM 703 C CA . LEU A 1 91 ? 2.856 -21.642 -27.469 1.00 57.84 91 LEU A CA 1
ATOM 704 C C . LEU A 1 91 ? 2.673 -20.701 -28.671 1.00 57.84 91 LEU A C 1
ATOM 706 O O . LEU A 1 91 ? 2.593 -19.484 -28.490 1.00 57.84 91 LEU A O 1
ATOM 710 N N . LYS A 1 92 ? 2.518 -21.244 -29.888 1.00 59.03 92 LYS A N 1
ATOM 711 C CA . LYS A 1 92 ? 2.340 -20.447 -31.120 1.00 59.03 92 LYS A CA 1
ATOM 712 C C . LYS A 1 92 ? 1.125 -19.513 -31.084 1.00 59.03 92 LYS A C 1
ATOM 714 O O . LYS A 1 92 ? 1.174 -18.443 -31.680 1.00 59.03 92 LYS A O 1
ATOM 719 N N . ARG A 1 93 ? 0.046 -19.878 -30.381 1.00 59.97 93 ARG A N 1
ATOM 720 C CA . ARG A 1 93 ? -1.162 -19.035 -30.286 1.00 59.97 93 ARG A CA 1
ATOM 721 C C . ARG A 1 93 ? -1.012 -17.864 -29.313 1.00 59.97 93 ARG A C 1
ATOM 723 O O . ARG A 1 93 ? -1.564 -16.805 -29.579 1.00 59.97 93 ARG A O 1
ATOM 730 N N . MET A 1 94 ? -0.266 -18.025 -28.219 1.00 57.81 94 MET A N 1
ATOM 731 C CA . MET A 1 94 ? -0.104 -16.968 -27.209 1.00 57.81 94 MET A CA 1
ATOM 732 C C . MET A 1 94 ? 0.924 -15.906 -27.617 1.00 57.81 94 MET A C 1
ATOM 734 O O . MET A 1 94 ? 0.674 -14.720 -27.425 1.00 57.81 94 MET A O 1
ATOM 738 N N . ILE A 1 95 ? 2.051 -16.310 -28.214 1.00 61.38 95 ILE A N 1
ATOM 739 C CA . ILE A 1 95 ? 3.128 -15.377 -28.594 1.00 61.38 95 ILE A CA 1
ATOM 740 C C . ILE A 1 95 ? 2.676 -14.438 -29.724 1.00 61.38 95 ILE A C 1
ATOM 742 O O . ILE A 1 95 ? 2.911 -13.235 -29.653 1.00 61.38 95 ILE A O 1
ATOM 746 N N . ASN A 1 96 ? 1.962 -14.964 -30.726 1.00 57.81 96 ASN A N 1
ATOM 747 C CA . ASN A 1 96 ? 1.480 -14.163 -31.856 1.00 57.81 96 ASN A CA 1
ATOM 748 C C . ASN A 1 96 ? 0.390 -13.152 -31.446 1.00 57.81 96 ASN A C 1
ATOM 750 O O . ASN A 1 96 ? 0.268 -12.100 -32.062 1.00 57.81 96 ASN A O 1
ATOM 754 N N . LEU A 1 97 ? -0.376 -13.439 -30.383 1.00 55.56 97 LEU A N 1
ATOM 755 C CA . LEU A 1 97 ? -1.334 -12.481 -29.819 1.00 55.56 97 LEU A CA 1
ATOM 756 C C . LEU A 1 97 ? -0.639 -11.353 -29.043 1.00 55.56 97 LEU A C 1
ATOM 758 O O . LEU A 1 97 ? -1.067 -10.209 -29.133 1.00 55.56 97 LEU A O 1
ATOM 762 N N . MET A 1 98 ? 0.431 -11.654 -28.298 1.00 56.75 98 MET A N 1
ATOM 763 C CA . MET A 1 98 ? 1.166 -10.640 -27.528 1.00 56.75 98 MET A CA 1
ATOM 764 C C . MET A 1 98 ? 1.923 -9.648 -28.422 1.00 56.75 98 MET A C 1
ATOM 766 O O . MET A 1 98 ? 1.951 -8.464 -28.106 1.00 56.75 98 MET A O 1
ATOM 770 N N . LEU A 1 99 ? 2.480 -10.104 -29.549 1.00 53.31 99 LEU A N 1
ATOM 771 C CA . LEU A 1 99 ? 3.165 -9.246 -30.529 1.00 53.31 99 LEU A CA 1
ATOM 772 C C . LEU A 1 99 ? 2.224 -8.306 -31.298 1.00 53.31 99 LEU A C 1
ATOM 774 O O . LEU A 1 99 ? 2.680 -7.287 -31.796 1.00 53.31 99 LEU A O 1
ATOM 778 N N . LEU A 1 100 ? 0.928 -8.626 -31.391 1.00 47.59 100 LEU A N 1
ATOM 779 C CA . LEU A 1 100 ? -0.066 -7.776 -32.059 1.00 47.59 100 LEU A CA 1
ATOM 780 C C . LEU A 1 100 ? -0.640 -6.675 -31.144 1.00 47.59 100 LEU A C 1
ATOM 782 O O . LEU A 1 100 ? -1.350 -5.794 -31.622 1.00 47.59 100 LEU A O 1
ATOM 786 N N . MET A 1 101 ? -0.397 -6.764 -29.831 1.00 44.03 101 MET A N 1
ATOM 787 C CA . MET A 1 101 ? -0.943 -5.857 -28.810 1.00 44.03 101 MET A CA 1
ATOM 788 C C . MET A 1 101 ? 0.090 -4.862 -28.251 1.00 44.03 101 MET A C 1
ATOM 790 O O . MET A 1 101 ? -0.261 -4.062 -27.383 1.00 44.03 101 MET A O 1
ATOM 794 N N . MET A 1 102 ? 1.339 -4.917 -28.720 1.00 42.88 102 MET A N 1
ATOM 795 C CA . MET A 1 102 ? 2.410 -3.956 -28.419 1.00 42.88 102 MET A CA 1
ATOM 796 C C . MET A 1 102 ? 2.686 -3.081 -29.636 1.00 42.88 102 MET A C 1
ATOM 798 O O . MET A 1 102 ? 2.930 -1.874 -29.424 1.00 42.88 102 MET A O 1
#

Secondary structure (DSSP, 8-state):
-EEE-TTS-EEE--GGGGGG-----SS-TT-PPPPTT-THHHHHHHHHHHHHHHHHHHHHHHHHHHHH------PPPTTHHHHHHHT-TTHHHHHHHHHT--

Solvent-accessible surface area (backbone atoms only — not comparable to full-atom values): 6564 Å² total; per-residue (Å²): 90,82,48,76,31,41,93,74,46,76,48,78,45,62,76,91,56,51,85,82,61,74,89,70,76,89,83,61,87,81,68,82,64,61,49,81,93,48,66,64,63,58,54,53,51,52,54,51,53,50,53,52,50,53,55,49,54,51,52,50,51,52,50,55,52,56,73,74,54,82,73,86,81,83,74,76,60,83,65,60,55,56,56,56,44,64,75,37,86,73,51,60,67,57,55,61,53,55,68,74,75,110

Foldseek 3Di:
DWDAAPPRDIDDDDPVCCVVDDDDDPPPPDDHGHDPPDCVVVVVVVVVVVVVVVVVVVVVVVVVVVVPDDDPDDDDPPPVVVVVVVVPPPVVVVVVVVVVVD

Radius of gyration: 26.11 Å; Cα contacts (8 Å, |Δi|>4): 36; chains: 1; bounding box: 49×35×64 Å

Sequence (102 aa):
MRLIYAGGDRLYIPVENIDLLSKYGQQASDAALDRLGGAAWQAKKARIKGKIKEMADELIKIAAKRQISKAEKLEAPAGIFDEFCARFNLLKRMINLMLLMM